Protein AF-A0A3B8HPX4-F1 (afdb_monomer)

Sequence (107 aa):
QKFDYYYGNSFKVECPTGSGRMLTLGEVATELSQRLIKLFLRTSNGTRPIYGGQRPLPTDPAWRDFILFNEYFHGDNGAGLGASHQSGWTALVAKLIQQSGGLLGNV

pLDDT: mean 87.8, std 11.05, range [41.56, 98.19]

Foldseek 3Di:
DVVCVVVDDVDWDDPPPPPPDTDGPVVNVLVVLVVLLQQQDQDPVQAHLQQVPDPDQCVDPVRVPPQWQAPDADPPRRHGDDDRHCCDVSVCNVVSCVVRVVVVPDD

Radius of gyration: 15.8 Å; Cα contacts (8 Å, |Δi|>4): 134; chains: 1; bounding box: 35×27×45 Å

Solvent-accessible surface area (backbone atoms only — not comparable to full-atom values): 6308 Å² total; per-residue (Å²): 97,75,64,26,66,71,58,36,85,82,46,61,46,61,56,58,80,94,65,85,38,71,31,30,57,44,56,47,54,48,54,52,41,49,57,61,46,50,28,77,35,67,44,99,85,60,38,39,32,39,54,56,84,56,77,61,50,46,77,37,87,90,40,51,78,70,80,73,30,28,65,45,60,42,89,91,63,32,22,48,37,79,55,56,78,30,76,58,78,54,49,49,48,59,56,39,42,75,77,48,38,83,78,71,51,97,124

Mean predicted aligned error: 5.42 Å

Structure (mmCIF, N/CA/C/O backbone):
data_AF-A0A3B8HPX4-F1
#
_entry.id   AF-A0A3B8HPX4-F1
#
loop_
_atom_site.group_PDB
_atom_site.id
_atom_site.type_symbol
_atom_site.label_atom_id
_atom_site.label_alt_id
_atom_site.label_comp_id
_atom_site.label_asym_id
_atom_site.label_entity_id
_atom_site.label_seq_id
_atom_site.pdbx_PDB_ins_code
_atom_site.Cartn_x
_atom_site.Cartn_y
_atom_site.Cartn_z
_atom_site.occupancy
_atom_site.B_iso_or_equiv
_atom_site.auth_seq_id
_atom_site.auth_comp_id
_atom_site.auth_asym_id
_atom_site.auth_atom_id
_atom_site.pdbx_PDB_model_num
ATOM 1 N N . GLN A 1 1 ? -4.807 -6.064 14.631 1.00 75.31 1 GLN A N 1
ATOM 2 C CA . GLN A 1 1 ? -5.177 -7.198 15.507 1.00 75.31 1 GLN A CA 1
ATOM 3 C C . GLN A 1 1 ? -5.191 -6.801 16.985 1.00 75.31 1 GLN A C 1
ATOM 5 O O . GLN A 1 1 ? -6.282 -6.665 17.504 1.00 75.31 1 GLN A O 1
ATOM 10 N N . LYS A 1 2 ? -4.059 -6.522 17.661 1.00 90.50 2 LYS A N 1
ATOM 11 C CA . LYS A 1 2 ? -4.061 -6.190 19.111 1.00 90.50 2 LYS A CA 1
ATOM 12 C C . LYS A 1 2 ? -4.967 -5.006 19.498 1.00 90.50 2 LYS A C 1
ATOM 14 O O . LYS A 1 2 ? -5.756 -5.130 20.423 1.00 90.50 2 LYS A O 1
ATOM 19 N N . PHE A 1 3 ? -4.848 -3.872 18.804 1.00 92.31 3 PHE A N 1
ATOM 20 C CA . PHE A 1 3 ? -5.634 -2.674 19.136 1.00 92.31 3 PHE A CA 1
ATOM 21 C C . PHE A 1 3 ? -7.104 -2.802 18.752 1.00 92.31 3 PHE A C 1
ATOM 23 O O . PHE A 1 3 ? -7.966 -2.415 19.525 1.00 92.31 3 PHE A O 1
ATOM 30 N N . ASP A 1 4 ? -7.386 -3.396 17.597 1.00 93.50 4 ASP A N 1
ATOM 31 C CA . ASP A 1 4 ? -8.755 -3.706 17.186 1.00 93.50 4 ASP A CA 1
ATOM 32 C C . ASP A 1 4 ? -9.460 -4.615 18.204 1.00 93.50 4 ASP A C 1
ATOM 34 O O . ASP A 1 4 ? -10.564 -4.313 18.634 1.00 93.50 4 ASP A O 1
ATOM 38 N N . TYR A 1 5 ? -8.772 -5.648 18.700 1.00 92.12 5 TYR A N 1
ATOM 39 C CA . TYR A 1 5 ? -9.284 -6.495 19.778 1.00 92.12 5 TYR A CA 1
ATOM 40 C C . TYR A 1 5 ? -9.530 -5.717 21.080 1.00 92.12 5 TYR A C 1
ATOM 42 O O . TYR A 1 5 ? -10.541 -5.927 21.740 1.00 92.12 5 TYR A O 1
ATOM 50 N N . TYR A 1 6 ? -8.615 -4.817 21.452 1.00 94.25 6 TYR A N 1
ATOM 51 C CA . TYR A 1 6 ? -8.728 -4.031 22.683 1.00 94.25 6 TYR A CA 1
ATOM 52 C C . TYR A 1 6 ? -9.899 -3.041 22.652 1.00 94.25 6 TYR A C 1
ATOM 54 O O . TYR A 1 6 ? -10.630 -2.927 23.631 1.00 94.25 6 TYR A O 1
ATOM 62 N N . TYR A 1 7 ? -10.073 -2.320 21.543 1.00 93.75 7 TYR A N 1
ATOM 63 C CA . TYR A 1 7 ? -11.116 -1.301 21.417 1.00 93.75 7 TYR A CA 1
ATOM 64 C C . TYR A 1 7 ? -12.460 -1.862 20.934 1.00 93.75 7 TYR A C 1
ATOM 66 O O . TYR A 1 7 ? -13.501 -1.249 21.168 1.00 93.75 7 TYR A O 1
ATOM 74 N N . GLY A 1 8 ? -12.451 -3.028 20.288 1.00 91.69 8 GLY A N 1
ATOM 75 C CA . GLY A 1 8 ? -13.636 -3.680 19.752 1.00 91.69 8 GLY A CA 1
ATOM 76 C C . GLY A 1 8 ? -14.332 -2.878 18.648 1.00 91.69 8 GLY A C 1
ATOM 77 O O . GLY A 1 8 ? -13.829 -1.885 18.124 1.00 91.69 8 GLY A O 1
ATOM 78 N N . ASN A 1 9 ? -15.544 -3.315 18.304 1.00 93.62 9 ASN A N 1
ATOM 79 C CA . ASN A 1 9 ? -16.280 -2.812 17.138 1.00 93.62 9 ASN A CA 1
ATOM 80 C C . ASN A 1 9 ? -16.946 -1.439 17.341 1.00 93.62 9 ASN A C 1
ATOM 82 O O . ASN A 1 9 ? -17.513 -0.889 16.393 1.00 93.62 9 ASN A O 1
ATOM 86 N N . SER A 1 10 ? -16.936 -0.903 18.564 1.00 93.88 10 SER A N 1
ATOM 87 C CA . SER A 1 10 ? -17.533 0.398 18.889 1.00 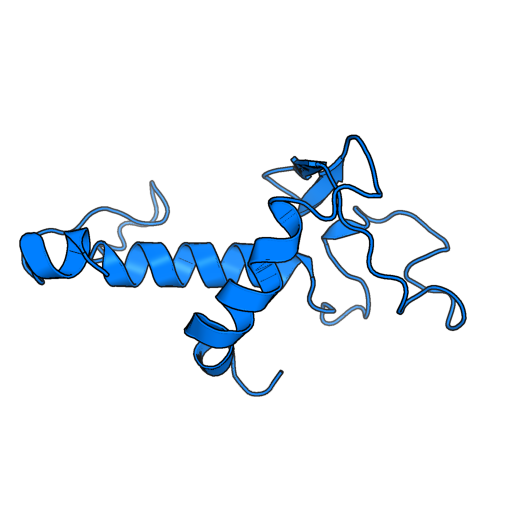93.88 10 SER A CA 1
ATOM 88 C C . SER A 1 10 ? -16.608 1.562 18.543 1.00 93.88 10 SER A C 1
ATOM 90 O O . SER A 1 10 ? -17.091 2.641 18.202 1.00 93.88 10 SER A O 1
ATOM 92 N N . PHE A 1 11 ? -15.290 1.353 18.593 1.00 96.56 11 PHE A N 1
ATOM 93 C CA . PHE A 1 11 ? -14.323 2.367 18.205 1.00 96.56 11 PHE A CA 1
ATOM 94 C C . PHE A 1 11 ? -14.115 2.343 16.693 1.00 96.56 11 PHE A C 1
ATOM 96 O O . PHE A 1 11 ? -13.556 1.396 16.135 1.00 96.56 11 PHE A O 1
ATOM 103 N N . LYS A 1 12 ? -14.562 3.408 16.029 1.00 97.44 12 LYS A N 1
ATOM 104 C CA . LYS A 1 12 ? -14.444 3.563 14.582 1.00 97.44 12 LYS A CA 1
ATOM 105 C C . LYS A 1 12 ? -13.817 4.896 14.228 1.00 97.44 12 LYS A C 1
ATOM 107 O O . LYS A 1 12 ? -14.068 5.903 14.885 1.00 97.44 12 LYS A O 1
ATOM 112 N N . VAL A 1 13 ? -13.046 4.891 13.152 1.00 97.31 13 VAL A N 1
ATOM 113 C CA . VAL A 1 13 ? -12.440 6.084 12.563 1.00 97.31 13 VAL A CA 1
ATOM 114 C C . VAL A 1 13 ? -12.804 6.164 11.091 1.00 97.31 13 VAL A C 1
ATOM 116 O O . VAL A 1 13 ? -13.098 5.154 10.450 1.00 97.31 13 VAL A O 1
ATOM 119 N N . GLU A 1 14 ? -12.799 7.374 10.553 1.00 98.19 14 GLU A N 1
ATOM 120 C CA . GLU A 1 14 ? -13.051 7.579 9.136 1.00 98.19 14 GLU A CA 1
ATOM 121 C C . GLU A 1 14 ? -11.859 7.071 8.315 1.00 98.19 14 GLU A C 1
ATOM 123 O O . GLU A 1 14 ? -10.710 7.441 8.570 1.00 98.19 14 GLU A O 1
ATOM 128 N N . CYS A 1 15 ? -12.114 6.211 7.330 1.00 97.06 15 CYS A N 1
ATOM 129 C CA . CYS A 1 15 ? -11.074 5.730 6.435 1.00 97.06 15 CYS A CA 1
ATOM 130 C C . CYS A 1 15 ? -11.635 5.378 5.044 1.00 97.06 15 CYS A C 1
ATOM 132 O O . CYS A 1 15 ? -12.447 4.454 4.924 1.00 97.06 15 CYS A O 1
ATOM 134 N N . PRO A 1 16 ? -11.154 6.049 3.978 1.00 95.44 16 PRO A N 1
ATOM 135 C CA . PRO A 1 16 ? -10.206 7.177 3.989 1.00 95.44 16 PRO A CA 1
ATOM 136 C C . PRO A 1 16 ? -10.766 8.437 4.640 1.00 95.44 16 PRO A C 1
ATOM 138 O O . PRO A 1 16 ? -11.978 8.627 4.664 1.00 95.44 16 PRO A O 1
ATOM 141 N N . THR A 1 17 ? -9.885 9.322 5.097 1.00 95.19 17 THR A N 1
ATOM 142 C CA . THR A 1 17 ? -10.272 10.663 5.549 1.00 95.19 17 THR A CA 1
ATOM 143 C C . THR A 1 17 ? -11.080 11.385 4.4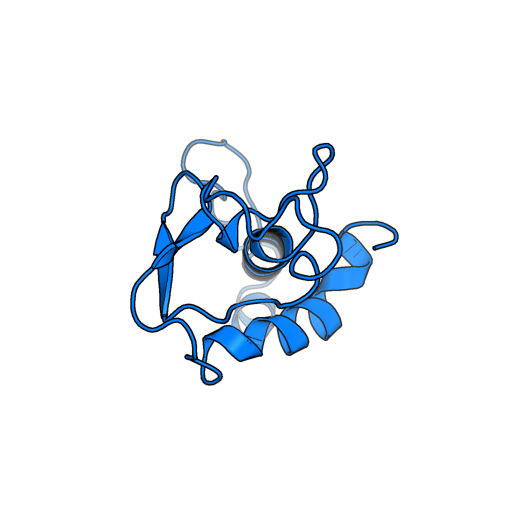66 1.00 95.19 17 THR A C 1
ATOM 145 O O . THR A 1 17 ? -10.692 11.372 3.297 1.00 95.19 17 THR A O 1
ATOM 148 N N . GLY A 1 18 ? -12.197 12.001 4.850 1.00 96.12 18 GLY A N 1
ATOM 149 C CA . GLY A 1 18 ? -13.120 12.700 3.953 1.00 96.12 18 GLY A CA 1
ATOM 150 C C . GLY A 1 18 ? -14.073 11.808 3.145 1.00 96.12 18 GLY A C 1
ATOM 151 O O . GLY A 1 18 ? -14.775 12.318 2.275 1.00 96.12 18 GLY A O 1
ATOM 152 N N . SER A 1 19 ? -14.108 10.492 3.383 1.00 96.62 19 SER A N 1
ATOM 153 C CA . SER A 1 19 ? -15.008 9.562 2.678 1.00 96.62 19 SER A CA 1
ATOM 154 C C . SER A 1 19 ? -16.374 9.353 3.344 1.00 96.62 19 SER A C 1
ATOM 156 O O . SER A 1 19 ? -17.260 8.750 2.742 1.00 96.62 19 SER A O 1
ATOM 158 N N . GLY A 1 20 ? -16.538 9.760 4.603 1.00 97.19 20 GLY A N 1
ATOM 159 C CA . GLY A 1 20 ? -17.679 9.432 5.460 1.00 97.19 20 GLY A CA 1
ATOM 160 C C . GLY A 1 20 ? -17.752 7.962 5.899 1.00 97.19 20 GLY A C 1
ATOM 161 O O . GLY A 1 20 ? -18.654 7.586 6.649 1.00 97.19 20 GLY A O 1
ATOM 162 N N . ARG A 1 21 ? -16.824 7.101 5.455 1.00 97.69 21 ARG A N 1
ATOM 163 C CA . ARG A 1 21 ? -16.824 5.663 5.753 1.00 97.69 21 ARG A CA 1
ATOM 164 C C . ARG A 1 21 ? -16.135 5.395 7.092 1.00 97.69 21 ARG A C 1
ATOM 166 O O . ARG A 1 21 ? -14.920 5.521 7.209 1.00 97.69 21 ARG A O 1
ATOM 173 N N . MET A 1 22 ? -16.918 4.985 8.089 1.00 97.94 22 MET A N 1
ATOM 174 C CA . MET A 1 22 ? -16.438 4.678 9.442 1.00 97.94 22 MET A CA 1
ATOM 175 C C . MET A 1 22 ? -16.081 3.199 9.589 1.00 97.94 22 MET A C 1
ATOM 177 O O . MET A 1 22 ? -16.950 2.336 9.458 1.00 97.94 22 MET A O 1
ATOM 181 N N . LEU A 1 23 ? -14.821 2.919 9.913 1.00 97.69 23 LEU A N 1
ATOM 182 C CA . LEU A 1 23 ? -14.245 1.577 9.992 1.00 97.69 23 LEU A CA 1
ATOM 183 C C . LEU A 1 23 ? -13.626 1.307 11.365 1.00 97.69 23 LEU A C 1
ATOM 185 O O . LEU A 1 23 ? -13.096 2.222 12.000 1.00 97.69 23 LEU A O 1
ATOM 189 N N . THR A 1 24 ? -13.652 0.052 11.816 1.00 97.50 24 THR A N 1
ATOM 190 C CA . THR A 1 24 ? -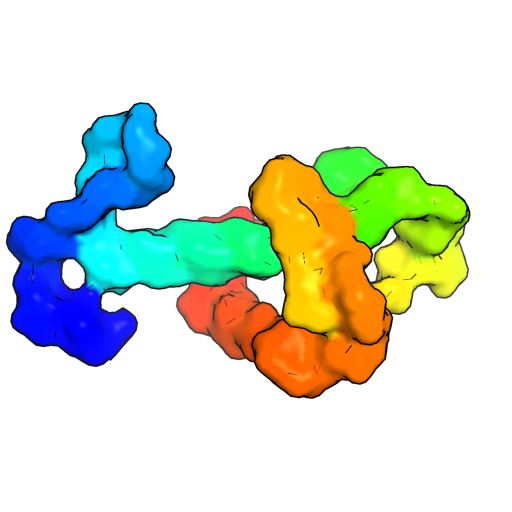12.864 -0.386 12.980 1.00 97.50 24 THR A CA 1
ATOM 191 C C . THR A 1 24 ? -11.369 -0.363 12.660 1.00 97.50 24 THR A C 1
ATOM 193 O O . THR A 1 24 ? -10.956 -0.329 11.499 1.00 97.50 24 THR A O 1
ATOM 196 N N . LEU A 1 25 ? -10.512 -0.422 13.681 1.00 96.44 25 LEU A N 1
ATOM 197 C CA . LEU A 1 25 ? -9.058 -0.439 13.470 1.00 96.44 25 LEU A CA 1
ATOM 198 C C . LEU A 1 25 ? -8.586 -1.657 12.661 1.00 96.44 25 LEU A C 1
ATOM 200 O O . LEU A 1 25 ? -7.593 -1.568 11.938 1.00 96.44 25 LEU A O 1
ATOM 204 N N . GLY A 1 26 ? -9.274 -2.792 12.781 1.00 95.00 26 GLY A N 1
ATOM 205 C CA . GLY A 1 26 ? -9.028 -3.992 11.989 1.00 95.00 26 GLY A CA 1
ATOM 206 C C . GLY A 1 26 ? -9.345 -3.760 10.518 1.00 95.00 26 GLY A C 1
ATOM 207 O O . GLY A 1 26 ? -8.495 -4.006 9.667 1.00 95.00 26 GLY A O 1
ATOM 208 N N . GLU A 1 27 ? -10.519 -3.200 10.231 1.00 95.25 27 GLU A N 1
ATOM 209 C CA . GLU A 1 27 ? -10.949 -2.861 8.872 1.00 95.25 27 GLU A CA 1
ATOM 210 C C . GLU A 1 27 ? -10.030 -1.814 8.224 1.00 95.25 27 GLU A C 1
ATOM 212 O O . GLU A 1 27 ? -9.655 -1.962 7.061 1.00 95.25 27 GLU A O 1
ATOM 217 N N . VAL A 1 28 ? -9.592 -0.799 8.980 1.00 96.31 28 VAL A N 1
ATOM 218 C CA . VAL A 1 28 ? -8.596 0.184 8.518 1.00 96.31 28 VAL A CA 1
ATOM 219 C C . VAL A 1 28 ? -7.269 -0.492 8.185 1.00 96.31 28 VAL A C 1
ATOM 221 O O . VAL A 1 28 ? -6.689 -0.235 7.130 1.00 96.31 28 VAL A O 1
ATOM 224 N N . ALA A 1 29 ? -6.777 -1.378 9.056 1.00 94.81 29 ALA A N 1
ATOM 225 C CA . ALA A 1 29 ? -5.540 -2.109 8.799 1.00 94.81 29 ALA A CA 1
ATOM 226 C C . ALA A 1 29 ? -5.645 -2.974 7.533 1.00 94.81 29 ALA A C 1
ATOM 228 O O . ALA A 1 29 ? -4.696 -3.023 6.746 1.00 94.81 29 ALA A O 1
ATOM 229 N N . THR A 1 30 ? -6.791 -3.618 7.303 1.00 94.12 30 THR A N 1
ATOM 230 C CA . THR A 1 30 ? -7.058 -4.385 6.081 1.00 94.12 30 THR A CA 1
ATOM 231 C C . THR A 1 30 ? -7.101 -3.485 4.845 1.00 94.12 30 THR A C 1
ATOM 233 O O . THR A 1 30 ? -6.421 -3.784 3.866 1.00 94.12 30 THR A O 1
ATOM 236 N N . GLU A 1 31 ? -7.822 -2.362 4.888 1.00 94.81 31 GLU A N 1
ATOM 237 C CA . GLU A 1 31 ? -7.912 -1.389 3.788 1.00 94.81 31 GLU A CA 1
ATOM 238 C C . GLU A 1 31 ? -6.519 -0.855 3.396 1.00 94.81 31 GLU A C 1
ATOM 240 O O . GLU A 1 31 ? -6.161 -0.833 2.216 1.00 94.81 31 GLU A O 1
ATOM 245 N N . LEU A 1 32 ? -5.689 -0.487 4.378 1.00 94.50 32 LEU A N 1
ATOM 246 C CA . LEU A 1 32 ? -4.309 -0.048 4.141 1.00 94.50 32 LEU A CA 1
ATOM 247 C C . LEU A 1 32 ? -3.437 -1.174 3.576 1.00 94.50 32 LEU A C 1
ATOM 249 O O . LEU A 1 32 ? -2.689 -0.952 2.624 1.00 94.50 32 LEU A O 1
ATOM 253 N N . SER A 1 33 ? -3.564 -2.392 4.109 1.00 95.00 33 SER A N 1
ATOM 254 C CA . SER A 1 33 ? -2.829 -3.559 3.606 1.00 95.00 33 SER A CA 1
ATOM 255 C C . SER A 1 33 ? -3.154 -3.819 2.137 1.00 95.00 33 SER A C 1
ATOM 257 O O . SER A 1 33 ? -2.253 -3.994 1.323 1.00 95.00 33 SER A O 1
ATOM 259 N N . GLN A 1 34 ? -4.434 -3.761 1.769 1.00 94.06 34 GLN A N 1
ATOM 260 C CA . GLN A 1 34 ? -4.886 -3.919 0.390 1.00 94.06 34 GLN A CA 1
ATOM 261 C C . GLN A 1 34 ? -4.325 -2.840 -0.542 1.00 94.06 34 GLN A C 1
ATOM 263 O O . GLN A 1 34 ? -3.921 -3.154 -1.661 1.00 94.06 34 GLN A O 1
ATOM 268 N N . ARG A 1 35 ? -4.259 -1.580 -0.096 1.00 93.69 35 ARG A N 1
ATOM 269 C CA . ARG A 1 35 ? -3.660 -0.484 -0.880 1.00 93.69 35 ARG A CA 1
ATOM 270 C C . ARG A 1 35 ? -2.174 -0.705 -1.126 1.00 93.69 35 ARG A C 1
ATOM 272 O O . ARG A 1 35 ? -1.728 -0.553 -2.258 1.00 93.69 35 ARG A O 1
ATOM 279 N N . LEU A 1 36 ? -1.435 -1.123 -0.100 1.00 95.06 36 LEU A N 1
ATOM 280 C CA . LEU A 1 36 ? -0.011 -1.434 -0.225 1.00 95.06 36 LEU A CA 1
ATOM 281 C C . LEU A 1 36 ? 0.231 -2.625 -1.159 1.00 95.06 36 LEU A C 1
ATOM 283 O O . LEU A 1 36 ? 1.106 -2.556 -2.014 1.00 95.06 36 LEU A O 1
ATOM 287 N N . ILE A 1 37 ? -0.576 -3.686 -1.060 1.00 95.25 37 ILE A N 1
ATOM 288 C CA . ILE A 1 37 ? -0.489 -4.847 -1.961 1.00 95.25 37 ILE A CA 1
ATOM 289 C C . ILE A 1 37 ? -0.736 -4.430 -3.415 1.00 95.25 37 ILE A C 1
ATOM 291 O O . ILE A 1 37 ? 0.013 -4.833 -4.304 1.00 95.25 37 ILE A O 1
ATOM 295 N N . LYS A 1 38 ? -1.750 -3.589 -3.666 1.00 94.31 38 LYS A N 1
ATOM 296 C CA . LYS A 1 38 ? -2.111 -3.128 -5.017 1.00 94.31 38 LYS A CA 1
ATOM 297 C C . LYS A 1 38 ? -0.973 -2.412 -5.745 1.00 94.31 38 LYS A C 1
ATOM 299 O O . LYS A 1 38 ? -0.943 -2.475 -6.971 1.00 94.31 38 LYS A O 1
ATOM 304 N N . LEU A 1 39 ? -0.015 -1.809 -5.035 1.00 94.19 39 LEU A N 1
ATOM 305 C CA . LEU A 1 39 ? 1.181 -1.221 -5.655 1.00 94.19 39 LEU A CA 1
ATOM 306 C C . LEU A 1 39 ? 1.966 -2.248 -6.477 1.00 94.19 39 LEU A C 1
ATOM 308 O O . LEU A 1 39 ? 2.518 -1.928 -7.530 1.00 94.19 39 LEU A O 1
ATOM 312 N N . PHE A 1 40 ? 1.980 -3.492 -6.003 1.00 93.06 40 PHE A N 1
ATOM 313 C CA . PHE A 1 40 ? 2.736 -4.590 -6.581 1.00 93.06 40 PHE A CA 1
ATOM 314 C C . PHE A 1 40 ? 1.908 -5.451 -7.516 1.00 93.06 40 PHE A C 1
ATOM 316 O O . PHE A 1 40 ? 2.477 -6.373 -8.080 1.00 93.06 40 PHE A O 1
ATOM 323 N N . LEU A 1 41 ? 0.612 -5.204 -7.710 1.00 91.88 41 LEU A N 1
ATOM 324 C CA . LEU A 1 41 ? -0.222 -5.974 -8.636 1.00 91.88 41 LEU A CA 1
ATOM 325 C C . LEU A 1 41 ? -0.221 -5.343 -10.030 1.00 91.88 41 LEU A C 1
ATOM 327 O O . LEU A 1 41 ? 0.016 -4.146 -10.193 1.00 91.88 41 LEU A O 1
ATOM 331 N N . ARG A 1 42 ? -0.468 -6.165 -11.055 1.00 89.88 42 ARG A N 1
ATOM 332 C CA . ARG A 1 42 ? -0.689 -5.645 -12.405 1.00 89.88 42 ARG A CA 1
ATOM 333 C C . ARG A 1 42 ? -2.067 -4.994 -12.453 1.00 89.88 42 ARG A C 1
ATOM 335 O O . ARG A 1 42 ? -3.047 -5.559 -11.977 1.00 89.88 42 ARG A O 1
ATOM 342 N N . THR A 1 43 ? -2.128 -3.810 -13.037 1.00 88.19 43 THR A N 1
ATOM 343 C CA . THR A 1 43 ? -3.382 -3.140 -13.380 1.00 88.19 43 THR A CA 1
ATOM 344 C C . THR A 1 43 ? -3.999 -3.777 -14.627 1.00 88.19 43 THR A C 1
ATOM 346 O O . THR A 1 43 ? -3.368 -4.597 -15.298 1.00 88.19 43 THR A O 1
ATOM 349 N N . SER A 1 44 ? -5.208 -3.347 -14.993 1.00 87.12 44 SER A N 1
ATOM 350 C CA . SER A 1 44 ? -5.854 -3.719 -16.261 1.00 87.12 44 SER A CA 1
ATOM 351 C C . SER A 1 44 ? -4.996 -3.415 -17.496 1.00 87.12 44 SER A C 1
ATOM 353 O O . SER A 1 44 ? -5.124 -4.088 -18.512 1.00 87.12 44 SER A O 1
ATOM 355 N N . ASN A 1 45 ? -4.081 -2.448 -17.395 1.00 83.94 45 ASN A N 1
ATOM 356 C CA . ASN A 1 45 ? -3.165 -2.061 -18.468 1.00 83.94 45 ASN A CA 1
ATOM 357 C C . ASN A 1 45 ? -1.858 -2.880 -18.468 1.00 83.94 45 ASN A C 1
ATOM 359 O O . ASN A 1 45 ? -0.929 -2.561 -19.205 1.00 83.94 45 ASN A O 1
ATOM 363 N N . GLY A 1 46 ? -1.745 -3.902 -17.613 1.00 85.25 46 GLY A N 1
ATOM 364 C CA . GLY A 1 46 ? -0.583 -4.790 -17.524 1.00 85.25 46 GLY A CA 1
ATOM 365 C C . GLY A 1 46 ? 0.625 -4.218 -16.773 1.00 85.25 46 GLY A C 1
ATOM 366 O O . GLY A 1 46 ? 1.593 -4.942 -16.554 1.00 85.25 46 GLY A O 1
ATOM 367 N N . THR A 1 47 ? 0.576 -2.959 -16.332 1.00 87.44 47 THR A N 1
ATOM 368 C CA . THR A 1 47 ? 1.652 -2.290 -15.581 1.00 87.44 47 THR A CA 1
ATOM 369 C C . THR A 1 47 ? 1.418 -2.354 -14.073 1.00 87.44 47 THR A C 1
ATOM 371 O O . THR A 1 47 ? 0.281 -2.515 -13.629 1.00 87.44 47 THR A O 1
ATOM 374 N N . ARG A 1 48 ? 2.480 -2.201 -13.272 1.00 92.12 48 ARG A N 1
ATOM 375 C CA . ARG A 1 48 ? 2.391 -2.083 -11.805 1.00 92.12 48 ARG A CA 1
ATOM 376 C C . ARG A 1 48 ? 2.604 -0.626 -11.367 1.00 92.12 48 ARG A C 1
ATOM 378 O O . ARG A 1 48 ? 3.518 0.006 -11.909 1.00 92.12 48 ARG A O 1
ATOM 385 N N . PRO A 1 49 ? 1.839 -0.103 -10.390 1.00 93.06 49 PRO A N 1
ATOM 386 C CA . PRO A 1 49 ? 2.032 1.251 -9.863 1.00 93.06 49 PRO A CA 1
ATOM 387 C C . PRO A 1 49 ? 3.464 1.560 -9.412 1.00 93.06 49 PRO A C 1
ATOM 389 O O . PRO A 1 49 ? 3.939 2.660 -9.682 1.00 93.06 49 PRO A O 1
ATOM 392 N N . ILE A 1 50 ? 4.187 0.582 -8.841 1.00 93.12 50 ILE A N 1
ATOM 393 C CA . ILE A 1 50 ? 5.587 0.760 -8.403 1.00 93.12 50 ILE A CA 1
ATOM 394 C C . ILE A 1 50 ? 6.520 1.317 -9.486 1.00 93.12 50 ILE A C 1
ATOM 396 O O . ILE A 1 50 ? 7.516 1.952 -9.157 1.00 93.12 50 ILE A O 1
ATOM 400 N N . TYR A 1 51 ? 6.210 1.131 -10.771 1.00 91.25 51 TYR A N 1
ATOM 401 C CA . TYR A 1 51 ? 7.041 1.651 -11.855 1.00 91.25 51 TYR A CA 1
ATOM 402 C C . TYR A 1 51 ? 6.701 3.085 -12.263 1.00 91.25 51 TYR A C 1
ATOM 404 O O . TYR A 1 51 ? 7.380 3.621 -13.127 1.00 91.25 51 TYR A O 1
ATOM 412 N N . GLY A 1 52 ? 5.654 3.714 -11.718 1.00 86.31 52 GLY A N 1
ATOM 413 C CA . GLY A 1 52 ? 5.370 5.138 -11.940 1.00 86.31 52 GLY A CA 1
ATOM 414 C C . GLY A 1 52 ? 5.254 5.565 -13.409 1.00 86.31 52 GLY A C 1
ATOM 415 O O . GLY A 1 52 ? 5.608 6.688 -13.752 1.00 86.31 52 GLY A O 1
ATOM 416 N N . GLY A 1 53 ? 4.836 4.662 -14.303 1.00 78.88 53 GLY A N 1
ATOM 417 C CA . GLY A 1 53 ? 4.766 4.930 -15.745 1.00 78.88 53 GLY A CA 1
ATOM 418 C C . GLY A 1 53 ? 6.110 4.923 -16.486 1.00 78.88 53 GLY A C 1
ATOM 419 O O . GLY A 1 53 ? 6.132 5.236 -17.677 1.00 78.88 53 GLY A O 1
ATOM 420 N N . GLN A 1 54 ? 7.212 4.539 -15.830 1.00 72.44 54 GLN A N 1
ATOM 421 C CA . GLN A 1 54 ? 8.505 4.336 -16.483 1.00 72.44 54 GLN A CA 1
ATOM 422 C C . GLN A 1 54 ? 8.373 3.316 -17.619 1.00 72.44 54 GLN A C 1
ATOM 424 O O . GLN A 1 54 ? 7.707 2.292 -17.487 1.00 72.44 54 GLN A O 1
ATOM 429 N N . ARG A 1 55 ? 9.026 3.590 -18.746 1.00 66.00 55 ARG A N 1
ATOM 430 C CA . ARG A 1 55 ? 9.178 2.678 -19.886 1.00 66.00 55 ARG A CA 1
ATOM 431 C C . ARG A 1 55 ? 10.679 2.482 -20.127 1.00 66.00 55 ARG A C 1
ATOM 433 O O . ARG A 1 55 ? 11.429 3.419 -19.864 1.00 66.00 55 ARG A O 1
ATOM 440 N N . PRO A 1 56 ? 11.139 1.316 -20.616 1.00 59.59 56 PRO A N 1
ATOM 441 C CA . PRO A 1 56 ? 10.361 0.192 -21.156 1.00 59.59 56 PRO A CA 1
ATOM 442 C C . PRO A 1 56 ? 10.081 -0.953 -20.166 1.00 59.59 56 PRO A C 1
ATOM 444 O O . PRO A 1 56 ? 9.341 -1.873 -20.513 1.00 59.59 56 PRO A O 1
ATOM 447 N N . LEU A 1 57 ? 10.643 -0.904 -18.952 1.00 67.50 57 LEU A N 1
ATOM 448 C CA . LEU A 1 57 ? 10.666 -2.028 -18.000 1.00 67.50 57 LEU A CA 1
ATOM 449 C C . LEU A 1 57 ? 9.307 -2.737 -17.786 1.00 67.50 57 LEU A C 1
ATOM 451 O O . LEU A 1 57 ? 9.285 -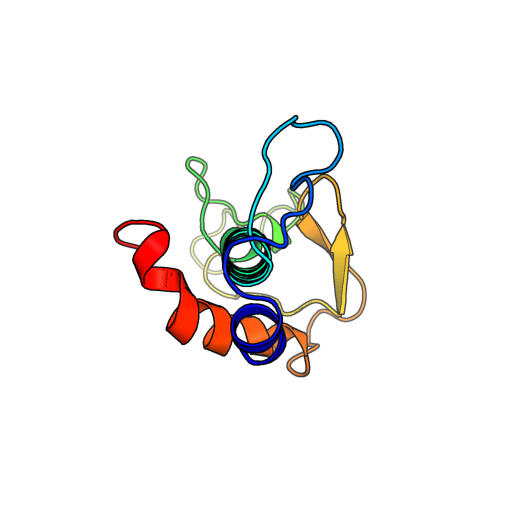3.963 -17.814 1.00 67.50 57 LEU A O 1
ATOM 455 N N . PRO A 1 58 ? 8.162 -2.040 -17.635 1.00 66.25 58 PRO A N 1
ATOM 456 C CA . PRO A 1 58 ? 6.882 -2.705 -17.366 1.00 66.25 58 PRO A CA 1
ATOM 457 C C . PRO A 1 58 ? 6.234 -3.350 -18.597 1.00 66.25 58 PRO A C 1
ATOM 459 O O . PRO A 1 58 ? 5.344 -4.183 -18.448 1.00 66.25 58 PRO A O 1
ATOM 462 N N . THR A 1 59 ? 6.622 -2.929 -19.804 1.00 72.75 59 THR A N 1
ATOM 463 C CA . THR A 1 59 ? 6.012 -3.367 -21.072 1.00 72.75 59 THR A CA 1
ATOM 464 C C . THR A 1 59 ? 6.840 -4.415 -21.804 1.00 72.75 59 THR A C 1
ATOM 466 O O . THR A 1 59 ? 6.293 -5.152 -22.621 1.00 72.75 59 THR A O 1
ATOM 469 N N . ASP A 1 60 ? 8.139 -4.494 -21.519 1.00 80.12 60 ASP A N 1
ATOM 470 C CA . ASP A 1 60 ? 9.016 -5.504 -22.100 1.00 80.12 60 ASP A CA 1
ATOM 471 C C . ASP A 1 60 ? 8.775 -6.871 -21.425 1.00 80.12 60 ASP A C 1
ATOM 473 O O . ASP A 1 60 ? 8.927 -6.983 -20.202 1.00 80.12 60 ASP A O 1
ATOM 477 N N . PRO A 1 61 ? 8.411 -7.927 -22.179 1.00 83.50 61 PRO A N 1
ATOM 478 C CA . PRO A 1 61 ? 8.234 -9.274 -21.640 1.00 83.50 61 PRO A CA 1
ATOM 479 C C . PRO A 1 61 ? 9.439 -9.811 -20.865 1.00 83.50 61 PRO A C 1
ATOM 481 O O . PRO A 1 61 ? 9.241 -10.617 -19.958 1.00 83.50 61 PRO A O 1
ATOM 484 N N . ALA A 1 62 ? 10.655 -9.367 -21.193 1.00 84.88 62 ALA A N 1
ATOM 485 C CA . ALA A 1 62 ? 11.869 -9.762 -20.492 1.00 84.88 62 ALA A CA 1
ATOM 486 C C . ALA A 1 62 ? 11.975 -9.131 -19.098 1.00 84.88 62 ALA A C 1
ATOM 488 O O . ALA A 1 62 ? 12.576 -9.734 -18.214 1.00 84.88 62 ALA A O 1
ATOM 489 N N . TRP A 1 63 ? 11.388 -7.945 -18.884 1.00 80.06 63 TRP A N 1
ATOM 490 C CA . TRP A 1 63 ? 11.595 -7.161 -17.661 1.00 80.06 63 TRP A CA 1
ATOM 491 C C . TRP A 1 63 ? 10.357 -6.997 -16.776 1.00 80.06 63 TRP A C 1
ATOM 493 O O . TRP A 1 63 ? 10.490 -6.711 -15.586 1.00 80.06 63 TRP A O 1
ATOM 503 N N . ARG A 1 64 ? 9.158 -7.237 -17.318 1.00 79.81 64 ARG A N 1
ATOM 504 C CA . ARG A 1 64 ? 7.866 -6.994 -16.645 1.00 79.81 64 ARG A CA 1
ATOM 505 C C . ARG A 1 64 ? 7.652 -7.747 -15.324 1.00 79.81 64 ARG A C 1
ATOM 507 O O . ARG A 1 64 ? 6.748 -7.400 -14.560 1.00 79.81 64 ARG A O 1
ATOM 514 N N . ASP A 1 65 ? 8.431 -8.800 -15.085 1.00 84.81 65 ASP A N 1
ATOM 515 C CA . ASP A 1 65 ? 8.341 -9.653 -13.897 1.00 84.81 65 ASP A CA 1
ATOM 516 C C . ASP A 1 65 ? 9.460 -9.395 -12.872 1.00 84.81 65 ASP A C 1
ATOM 518 O O . ASP A 1 65 ? 9.408 -9.933 -11.765 1.00 84.81 65 ASP A O 1
ATOM 522 N N . PHE A 1 66 ? 10.412 -8.499 -13.165 1.00 87.12 66 PHE A N 1
ATOM 523 C CA . PHE A 1 66 ? 11.405 -8.048 -12.187 1.00 87.12 66 PHE A CA 1
ATOM 524 C C . PHE A 1 66 ? 10.838 -6.946 -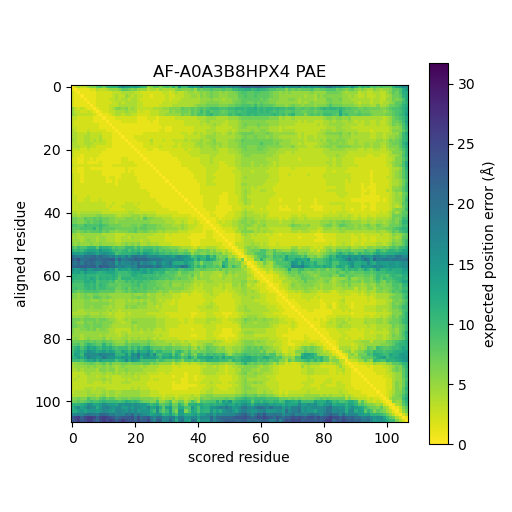11.296 1.00 87.12 66 PHE A C 1
ATOM 526 O O . PHE A 1 66 ? 10.916 -5.752 -11.597 1.00 87.12 66 PHE A O 1
ATOM 533 N N . ILE A 1 67 ? 10.249 -7.365 -10.179 1.00 89.44 67 ILE A N 1
ATOM 534 C CA . ILE A 1 67 ? 9.649 -6.473 -9.188 1.00 89.44 67 ILE A CA 1
ATOM 535 C C . ILE A 1 67 ? 10.748 -5.746 -8.406 1.00 89.44 67 ILE A C 1
ATOM 537 O O . ILE A 1 67 ? 11.584 -6.376 -7.758 1.00 89.44 67 ILE A O 1
ATOM 541 N N . LEU A 1 68 ? 10.713 -4.413 -8.447 1.00 89.50 68 LEU A N 1
ATOM 542 C CA . LEU A 1 68 ? 11.597 -3.560 -7.656 1.00 89.50 68 LEU A CA 1
ATOM 543 C C . LEU A 1 68 ? 11.023 -3.333 -6.258 1.00 89.50 68 LEU A C 1
ATOM 545 O O . LEU A 1 68 ? 9.810 -3.214 -6.075 1.00 89.50 68 LEU A O 1
ATOM 549 N N . PHE A 1 69 ? 11.921 -3.238 -5.282 1.00 92.31 69 PHE A N 1
ATOM 550 C CA . PHE A 1 69 ? 11.582 -2.941 -3.898 1.00 92.31 69 PHE A CA 1
ATOM 551 C C . PHE A 1 69 ? 12.170 -1.582 -3.545 1.00 92.31 69 PHE A C 1
ATOM 553 O O . PHE A 1 69 ? 13.331 -1.467 -3.161 1.00 92.31 69 PHE A O 1
ATOM 560 N N . ASN A 1 70 ? 11.363 -0.545 -3.735 1.00 93.62 70 ASN A N 1
ATOM 561 C CA . ASN A 1 70 ? 11.757 0.825 -3.455 1.00 93.62 70 ASN A CA 1
ATOM 562 C C . ASN A 1 70 ? 11.655 1.167 -1.964 1.00 93.62 70 ASN A C 1
ATOM 564 O O . ASN A 1 70 ? 10.948 0.505 -1.203 1.00 93.62 70 ASN A O 1
ATOM 568 N N . GLU A 1 71 ? 12.365 2.214 -1.558 1.00 93.06 71 GLU A N 1
ATOM 569 C CA . GLU A 1 71 ? 12.432 2.679 -0.174 1.00 93.06 71 GLU A CA 1
ATOM 570 C C . GLU A 1 71 ? 11.105 3.288 0.305 1.00 93.06 71 GLU A C 1
ATOM 572 O O . GLU A 1 71 ? 10.653 3.015 1.419 1.00 93.06 71 GLU A O 1
ATOM 577 N N . TYR A 1 72 ? 10.461 4.076 -0.558 1.00 93.06 72 TYR A N 1
ATOM 578 C CA . TYR A 1 72 ? 9.156 4.690 -0.323 1.00 93.06 72 TYR A CA 1
ATOM 579 C C . TYR A 1 72 ? 8.374 4.829 -1.635 1.00 93.06 72 TYR A C 1
ATOM 581 O O . TYR A 1 72 ? 8.919 4.642 -2.725 1.00 93.06 72 TYR A O 1
ATOM 589 N N . PHE A 1 73 ? 7.081 5.145 -1.527 1.00 94.62 73 PHE A N 1
ATOM 590 C CA . PHE A 1 73 ? 6.164 5.235 -2.663 1.00 94.62 73 PHE A CA 1
ATOM 591 C C . PHE A 1 73 ? 5.452 6.583 -2.686 1.00 94.62 73 PHE A C 1
ATOM 593 O O . PHE A 1 73 ? 5.065 7.112 -1.644 1.00 94.62 73 PHE A O 1
ATOM 600 N N . HIS A 1 74 ? 5.258 7.128 -3.880 1.00 94.44 74 HIS A N 1
ATOM 601 C CA . HIS A 1 74 ? 4.510 8.362 -4.074 1.00 94.44 74 HIS A CA 1
ATOM 602 C C . HIS A 1 74 ? 3.026 8.159 -3.727 1.00 94.44 74 HIS A C 1
ATOM 604 O O . HIS A 1 74 ? 2.387 7.243 -4.246 1.00 94.44 74 HIS A O 1
ATOM 610 N N . GLY A 1 75 ? 2.458 9.033 -2.890 1.00 89.88 75 GLY A N 1
ATOM 611 C CA . GLY A 1 75 ? 1.096 8.880 -2.354 1.00 89.88 75 GLY A CA 1
ATOM 612 C C . GLY A 1 75 ? -0.010 8.853 -3.414 1.00 89.88 75 GLY A C 1
ATOM 613 O O . GLY A 1 75 ? -0.940 8.061 -3.296 1.00 89.88 75 GLY A O 1
ATOM 614 N N . ASP A 1 76 ? 0.123 9.661 -4.470 1.00 89.56 76 ASP A N 1
ATOM 615 C CA . ASP A 1 76 ? -0.933 9.775 -5.490 1.00 89.56 76 ASP A CA 1
ATOM 616 C C . ASP A 1 76 ? -0.914 8.671 -6.554 1.00 89.56 76 ASP A C 1
ATOM 618 O O . ASP A 1 76 ? -1.966 8.231 -7.011 1.00 89.56 76 ASP A O 1
ATOM 622 N N . ASN A 1 77 ? 0.272 8.231 -6.988 1.00 90.50 77 ASN A N 1
ATOM 623 C CA . ASN A 1 77 ? 0.411 7.342 -8.148 1.00 90.50 77 ASN A CA 1
ATOM 624 C C . ASN A 1 77 ? 1.125 6.016 -7.841 1.00 90.50 77 ASN A C 1
ATOM 626 O O . ASN A 1 77 ? 1.203 5.152 -8.713 1.00 90.50 77 ASN A O 1
ATOM 630 N N . GLY A 1 78 ? 1.636 5.838 -6.620 1.00 92.81 78 GLY A N 1
ATOM 631 C CA . GLY A 1 78 ? 2.286 4.607 -6.185 1.00 92.81 78 GLY A CA 1
ATOM 632 C C . GLY A 1 78 ? 3.689 4.369 -6.746 1.00 92.81 78 GLY A C 1
ATOM 633 O O . GLY A 1 78 ? 4.216 3.277 -6.547 1.00 92.81 78 GLY A O 1
ATOM 634 N N . ALA A 1 79 ? 4.297 5.347 -7.428 1.00 93.81 79 ALA A N 1
ATOM 635 C CA . ALA A 1 79 ? 5.642 5.218 -7.981 1.00 93.81 79 ALA A CA 1
ATOM 636 C C . ALA A 1 79 ? 6.666 4.933 -6.875 1.00 93.81 79 ALA A C 1
ATOM 638 O O . ALA A 1 79 ? 6.695 5.6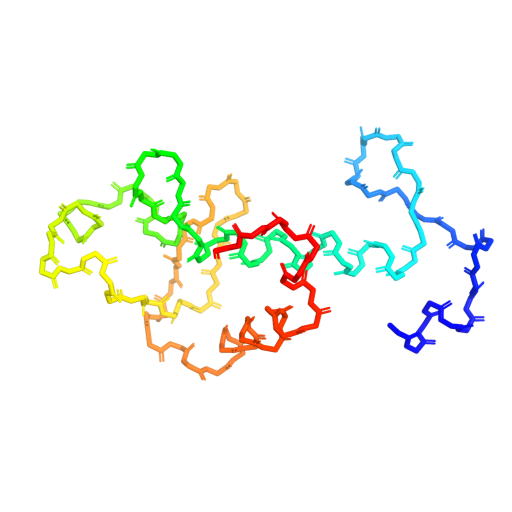37 -5.865 1.00 93.81 79 ALA A O 1
ATOM 639 N N . GLY A 1 80 ? 7.509 3.921 -7.073 1.00 93.69 80 GLY A N 1
ATOM 640 C CA . GLY A 1 80 ? 8.616 3.610 -6.180 1.00 93.69 80 GLY A CA 1
ATOM 641 C C . GLY A 1 80 ? 9.755 4.619 -6.326 1.00 93.69 80 GLY A C 1
ATOM 642 O O . GLY A 1 80 ? 10.162 4.954 -7.437 1.00 93.69 80 GLY A O 1
ATOM 643 N N . LEU A 1 81 ? 10.269 5.102 -5.198 1.00 92.44 81 LEU A N 1
ATOM 644 C CA . LEU A 1 81 ? 11.282 6.152 -5.105 1.00 92.44 81 LEU A CA 1
ATOM 645 C C . LEU A 1 81 ? 12.411 5.747 -4.139 1.00 92.44 81 LEU A C 1
ATOM 647 O O . LEU A 1 81 ? 12.279 4.805 -3.354 1.00 92.44 81 LEU A O 1
ATOM 651 N N . GLY A 1 82 ? 13.543 6.450 -4.210 1.00 91.25 82 GLY A N 1
ATOM 652 C CA . GLY A 1 82 ? 14.734 6.124 -3.420 1.00 91.25 82 GLY A CA 1
ATOM 653 C C . GLY A 1 82 ? 15.435 4.847 -3.896 1.00 91.25 82 GLY A C 1
ATOM 654 O O . GLY A 1 82 ? 15.358 4.484 -5.073 1.00 91.25 82 GLY A O 1
ATOM 655 N N . ALA A 1 83 ? 16.136 4.166 -2.985 1.00 89.06 83 ALA A N 1
ATOM 656 C CA . ALA A 1 83 ? 16.877 2.947 -3.312 1.00 89.06 83 ALA A CA 1
ATOM 657 C C . ALA A 1 83 ? 15.943 1.844 -3.846 1.00 89.06 83 ALA A C 1
ATOM 659 O O . ALA A 1 83 ? 14.963 1.498 -3.195 1.00 89.06 83 ALA A O 1
ATOM 660 N N . SER A 1 84 ? 16.256 1.265 -5.011 1.00 84.44 84 SER A N 1
ATOM 661 C CA . SER A 1 84 ? 15.423 0.264 -5.709 1.00 84.44 84 SER A CA 1
ATOM 662 C C . SER A 1 84 ? 15.611 -1.185 -5.231 1.00 84.44 84 SER A C 1
ATOM 664 O O . SER A 1 84 ? 14.893 -2.083 -5.677 1.00 84.44 84 SER A O 1
ATOM 666 N N . HIS A 1 85 ? 16.570 -1.408 -4.326 1.00 81.94 85 HIS A N 1
ATOM 667 C CA . HIS A 1 85 ? 16.903 -2.701 -3.718 1.00 81.94 85 HIS A CA 1
ATOM 668 C C . HIS A 1 85 ? 16.716 -2.679 -2.191 1.00 81.94 85 HIS A C 1
ATOM 670 O O . HIS A 1 85 ? 17.515 -3.229 -1.435 1.00 81.94 85 HIS A O 1
ATOM 676 N N . GLN A 1 86 ? 15.655 -2.030 -1.716 1.00 81.62 86 GLN A N 1
ATOM 677 C CA . GLN A 1 86 ? 15.254 -2.037 -0.315 1.00 81.62 86 GLN A CA 1
ATOM 678 C C . GLN A 1 86 ? 14.444 -3.309 -0.022 1.00 81.62 86 GLN A C 1
ATOM 680 O O . GLN A 1 86 ? 13.224 -3.298 0.067 1.00 81.62 86 GLN A O 1
ATOM 685 N N . SER A 1 87 ? 15.113 -4.450 0.140 1.00 74.31 87 SER A N 1
ATOM 686 C CA . SER A 1 87 ? 14.456 -5.709 0.534 1.00 74.31 87 SER A CA 1
ATOM 687 C C . SER A 1 87 ? 14.213 -5.816 2.049 1.00 74.31 87 SER A C 1
ATOM 689 O O . SER A 1 87 ? 14.126 -6.918 2.587 1.00 74.31 87 SER A O 1
ATOM 691 N N . GLY A 1 88 ? 14.160 -4.680 2.751 1.00 82.44 88 GLY A N 1
ATOM 692 C CA . GLY A 1 88 ? 13.944 -4.595 4.192 1.00 82.44 88 GLY A CA 1
ATOM 693 C C . GLY A 1 88 ? 12.458 -4.496 4.522 1.00 82.44 88 GLY A C 1
ATOM 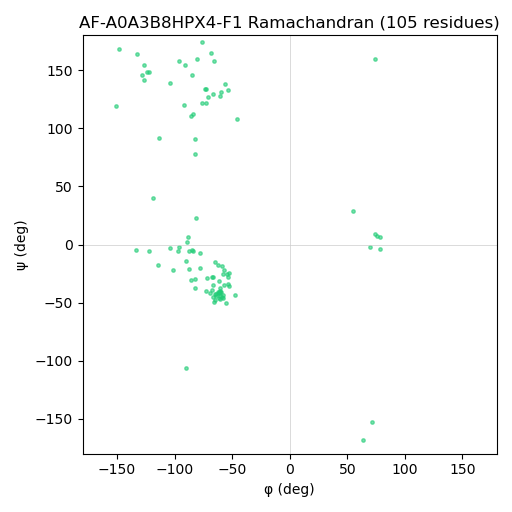694 O O . GLY A 1 88 ? 11.719 -5.473 4.429 1.00 82.44 88 GLY A O 1
ATOM 695 N N . TRP A 1 89 ? 11.991 -3.310 4.915 1.00 88.12 89 TRP A N 1
ATOM 696 C CA . TRP A 1 89 ? 10.589 -3.105 5.289 1.00 88.12 89 TRP A CA 1
ATOM 697 C C . TRP A 1 89 ? 9.634 -3.240 4.103 1.00 88.12 89 TRP A C 1
ATOM 699 O O . TRP A 1 89 ? 8.502 -3.673 4.300 1.00 88.12 89 TRP A O 1
ATOM 709 N N . THR A 1 90 ? 10.068 -2.954 2.873 1.00 91.44 90 THR A N 1
ATOM 710 C CA . THR A 1 90 ? 9.207 -3.111 1.692 1.00 91.44 90 THR A CA 1
ATOM 71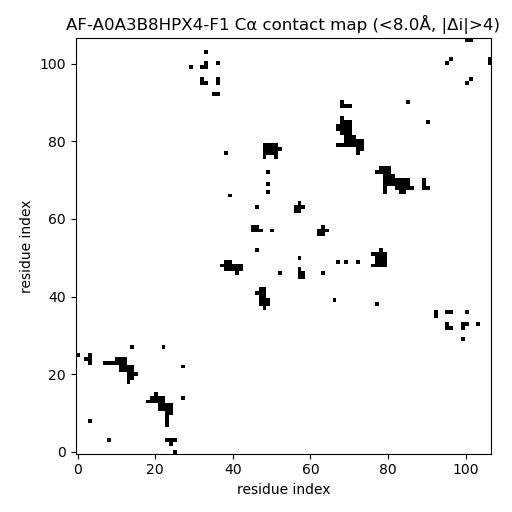1 C C . THR A 1 90 ? 8.865 -4.585 1.430 1.00 91.44 90 THR A C 1
ATOM 713 O O . THR A 1 90 ? 7.764 -4.895 0.972 1.00 91.44 90 THR A O 1
ATOM 716 N N . ALA A 1 91 ? 9.730 -5.528 1.833 1.00 91.56 91 ALA A N 1
ATOM 717 C CA . ALA A 1 91 ? 9.448 -6.966 1.760 1.00 91.56 91 ALA A CA 1
ATOM 718 C C . ALA A 1 91 ? 8.285 -7.412 2.672 1.00 91.56 91 ALA A C 1
ATOM 720 O O . ALA A 1 91 ? 7.705 -8.480 2.457 1.00 91.56 91 ALA A O 1
ATOM 721 N N . LEU A 1 92 ? 7.869 -6.579 3.638 1.00 92.44 92 LEU A N 1
ATOM 722 C CA . LEU A 1 92 ? 6.697 -6.833 4.482 1.00 92.44 92 LEU A CA 1
ATOM 723 C C . LEU A 1 92 ? 5.415 -7.026 3.659 1.00 92.44 92 LEU A C 1
ATOM 725 O O . LEU A 1 92 ? 4.490 -7.686 4.134 1.00 92.44 92 LEU A O 1
ATOM 729 N N . VAL A 1 93 ? 5.367 -6.535 2.414 1.00 93.69 93 VAL A N 1
ATOM 730 C CA . VAL A 1 93 ? 4.238 -6.775 1.507 1.00 93.69 93 VAL A CA 1
ATOM 731 C C . VAL A 1 93 ? 3.911 -8.264 1.351 1.00 93.69 93 VAL A C 1
ATOM 733 O O . VAL A 1 93 ? 2.737 -8.613 1.301 1.00 93.69 93 VAL A O 1
ATOM 736 N N . ALA A 1 94 ? 4.901 -9.164 1.385 1.00 92.81 94 ALA A N 1
ATOM 737 C CA . ALA A 1 94 ? 4.656 -10.607 1.323 1.00 92.81 94 ALA A CA 1
ATOM 738 C C . ALA A 1 94 ? 3.787 -11.093 2.497 1.00 92.81 94 ALA A C 1
ATOM 740 O O . ALA A 1 94 ? 2.850 -11.873 2.318 1.00 92.81 94 ALA A O 1
ATOM 741 N N . LYS A 1 95 ? 4.040 -10.566 3.700 1.00 92.06 95 LYS A N 1
ATOM 742 C CA . LYS A 1 95 ? 3.218 -10.842 4.883 1.00 92.06 95 LYS A CA 1
ATOM 743 C C . LYS A 1 95 ? 1.823 -10.237 4.750 1.00 92.06 95 LYS A C 1
ATOM 745 O O . LYS A 1 95 ? 0.848 -10.879 5.130 1.00 92.06 95 LYS A O 1
ATOM 750 N N . LEU A 1 96 ? 1.709 -9.032 4.188 1.00 93.69 96 LEU A N 1
ATOM 751 C CA . LEU A 1 96 ? 0.406 -8.413 3.934 1.00 93.69 96 LEU A CA 1
ATOM 752 C C . LEU A 1 96 ? -0.425 -9.256 2.959 1.00 93.69 96 LEU A C 1
ATOM 754 O O . LEU A 1 96 ? -1.607 -9.475 3.213 1.00 93.69 96 LEU A O 1
ATOM 758 N N . ILE A 1 97 ? 0.190 -9.791 1.898 1.00 92.50 97 ILE A N 1
ATOM 759 C CA . ILE A 1 97 ? -0.458 -10.717 0.957 1.00 92.50 97 ILE A CA 1
ATOM 760 C C . ILE A 1 97 ? -0.928 -11.976 1.689 1.00 92.50 97 ILE A C 1
ATOM 762 O O . ILE A 1 97 ? -2.083 -12.363 1.545 1.00 92.50 97 ILE A O 1
ATOM 766 N N . GLN A 1 98 ? -0.086 -12.581 2.526 1.00 91.50 98 GLN A N 1
ATOM 767 C CA . GLN A 1 98 ? -0.479 -13.758 3.304 1.00 91.50 98 GLN A CA 1
ATOM 768 C C . GLN A 1 98 ? -1.676 -13.478 4.229 1.00 91.50 98 GLN A C 1
ATOM 770 O O . GLN A 1 98 ? -2.560 -14.318 4.366 1.00 91.50 98 GLN A O 1
ATOM 775 N N . GLN A 1 99 ? -1.712 -12.309 4.873 1.00 89.44 99 GLN A N 1
ATOM 776 C CA . GLN A 1 99 ? -2.732 -11.976 5.872 1.00 89.44 99 GLN A CA 1
ATOM 777 C C . GLN A 1 99 ? -4.024 -11.402 5.276 1.00 89.44 99 GLN A C 1
ATOM 779 O O . GLN A 1 99 ? -5.084 -11.554 5.875 1.00 89.44 99 GLN A O 1
ATOM 784 N N . SER A 1 100 ? -3.937 -10.701 4.143 1.00 86.94 100 SER A N 1
ATOM 785 C CA . SER A 1 100 ? -5.033 -9.888 3.588 1.00 86.94 100 SER A CA 1
ATOM 786 C C . SER A 1 100 ? -5.270 -10.096 2.089 1.00 86.9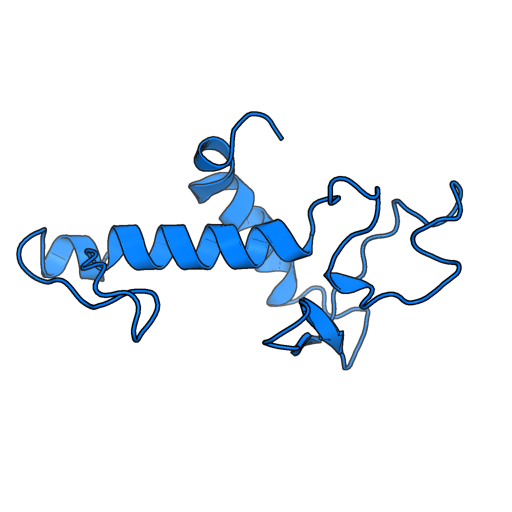4 100 SER A C 1
ATOM 788 O O . SER A 1 100 ? -6.220 -9.536 1.545 1.00 86.94 100 SER A O 1
ATOM 790 N N . GLY A 1 101 ? -4.438 -10.884 1.402 1.00 74.62 101 GLY A N 1
ATOM 791 C CA . GLY A 1 101 ? -4.496 -11.070 -0.051 1.00 74.62 101 GLY A CA 1
ATOM 792 C C . GLY A 1 101 ? -5.753 -11.794 -0.530 1.00 74.62 101 GLY A C 1
ATOM 793 O O . GLY A 1 101 ? -6.309 -11.416 -1.554 1.00 74.62 101 GLY A O 1
ATOM 794 N N . GLY A 1 102 ? -6.275 -12.751 0.246 1.00 73.38 102 GLY A N 1
ATOM 795 C CA . GLY A 1 102 ? -7.514 -13.467 -0.097 1.00 73.38 102 GLY A CA 1
ATOM 796 C C . GLY A 1 102 ? -8.762 -12.575 -0.178 1.00 73.38 102 GLY A C 1
ATOM 797 O O . GLY A 1 102 ? -9.750 -12.952 -0.798 1.00 73.38 102 GLY A O 1
ATOM 798 N N . LEU A 1 103 ? -8.715 -11.370 0.402 1.00 61.91 103 LEU A N 1
ATOM 799 C CA . LEU A 1 103 ? -9.814 -10.398 0.376 1.00 61.91 103 LEU A CA 1
ATOM 800 C C . LEU A 1 103 ? -9.818 -9.516 -0.885 1.00 61.91 103 LEU A C 1
ATOM 802 O O . LEU A 1 103 ? -10.725 -8.705 -1.049 1.00 61.91 103 LEU A O 1
ATOM 806 N N . LEU A 1 104 ? -8.817 -9.641 -1.764 1.00 59.88 104 LEU A N 1
ATOM 807 C CA . LEU A 1 104 ? -8.717 -8.870 -3.011 1.00 59.88 104 LEU A CA 1
ATOM 808 C C . LEU A 1 104 ? -9.423 -9.540 -4.208 1.00 59.88 104 LEU A C 1
ATOM 810 O O . LEU A 1 104 ? -9.401 -8.980 -5.302 1.00 59.88 104 LEU A O 1
ATOM 814 N N . GLY A 1 105 ? -10.080 -10.692 -4.004 1.00 55.38 105 GLY A N 1
ATOM 815 C CA . GLY A 1 105 ? -10.514 -11.576 -5.093 1.00 55.38 105 GLY A CA 1
ATOM 816 C C . GLY A 1 105 ? -9.318 -12.321 -5.697 1.00 55.38 105 GLY A C 1
ATOM 817 O O . GLY A 1 105 ? -8.184 -11.911 -5.470 1.00 55.38 105 GLY A O 1
ATOM 818 N N . ASN A 1 106 ? -9.557 -13.440 -6.396 1.00 41.56 106 ASN A N 1
ATOM 819 C CA . ASN A 1 106 ? -8.499 -14.293 -6.962 1.00 41.56 106 ASN A CA 1
ATOM 820 C C . ASN A 1 106 ? -7.426 -13.452 -7.676 1.00 41.56 106 ASN A C 1
ATOM 822 O O . ASN A 1 106 ? -7.688 -12.881 -8.736 1.00 41.56 106 ASN A O 1
ATOM 826 N N . VAL A 1 107 ? -6.254 -13.372 -7.040 1.00 45.59 107 VAL A N 1
ATOM 827 C CA . VAL A 1 107 ? -5.018 -12.786 -7.572 1.00 45.59 107 VAL A CA 1
ATOM 828 C C . VAL A 1 107 ? -4.437 -13.721 -8.622 1.00 45.59 107 VAL A C 1
ATOM 830 O O . VAL A 1 107 ? -4.487 -14.949 -8.384 1.00 45.59 107 VAL A O 1
#

Secondary structure (DSSP, 8-state):
-HHHHHHGGG-EEESSTTS--EEEHHHHHHHHHHHHHHHTS--TTS--GGGTT-SSTTTSTTTTT---B-SEE-TTT--EES-TB--SGGGGHHHHHHHHGGGGS--